Protein AF-A0AAU5MDQ5-F1 (afdb_monomer)

Foldseek 3Di:
DDDDDDPPPPPPPDDDDDDDDDPVVVVVLVVQQVVCCVVQVDNDDSVLSVLVVLLVVLVCCQPVDDPPDPVVSVVSVVVSVVSVVPPPRPPPDD

pLDDT: mean 80.66, std 18.02, range [32.25, 97.69]

Secondary structure (DSSP, 8-state):
-PPP---------PPP------HHHHHHHHHHHHHHHHHHTS---HHHHHHHHHHHHHHHHHHTS--SSHHHHHHHHHHHHHHHHHS---S---

Radius of gyration: 18.25 Å; Cα contacts (8 Å, |Δi|>4): 39; chains: 1; bounding box: 63×41×34 Å

Structure (mmCIF, N/CA/C/O backbone):
data_AF-A0AAU5MDQ5-F1
#
_entry.id   AF-A0AAU5MDQ5-F1
#
loop_
_atom_site.group_PDB
_atom_site.id
_atom_site.type_symbol
_atom_site.label_atom_id
_atom_site.label_alt_id
_atom_site.label_comp_id
_atom_site.label_asym_id
_atom_site.label_entity_id
_atom_site.label_seq_id
_atom_site.pdbx_PDB_ins_code
_atom_site.Cartn_x
_atom_site.Cartn_y
_atom_site.Cartn_z
_atom_site.occupancy
_atom_site.B_iso_or_equiv
_atom_site.auth_seq_id
_atom_site.auth_comp_id
_atom_site.auth_asym_id
_atom_site.auth_atom_id
_atom_site.pdbx_PDB_model_num
ATOM 1 N N . MET A 1 1 ? 45.661 23.827 18.110 1.00 44.97 1 MET A N 1
ATOM 2 C CA . MET A 1 1 ? 44.720 22.942 18.821 1.00 44.97 1 MET A CA 1
ATOM 3 C C . MET A 1 1 ? 43.443 22.939 18.003 1.00 44.97 1 MET A C 1
ATOM 5 O O . MET A 1 1 ? 42.680 23.890 18.075 1.00 44.97 1 MET A O 1
ATOM 9 N N . THR A 1 2 ? 43.325 21.978 17.089 1.00 46.94 2 THR A N 1
ATOM 10 C CA . THR A 1 2 ? 42.213 21.894 16.137 1.00 46.94 2 THR A CA 1
ATOM 11 C C . THR A 1 2 ? 41.024 21.275 16.855 1.00 46.94 2 THR A C 1
ATOM 13 O O . THR A 1 2 ? 41.147 20.190 17.417 1.00 46.94 2 THR A O 1
ATOM 16 N N . VAL A 1 3 ? 39.909 21.999 16.892 1.00 53.88 3 VAL A N 1
ATOM 17 C CA . VAL A 1 3 ? 38.637 21.516 17.437 1.00 53.88 3 VAL A CA 1
ATOM 18 C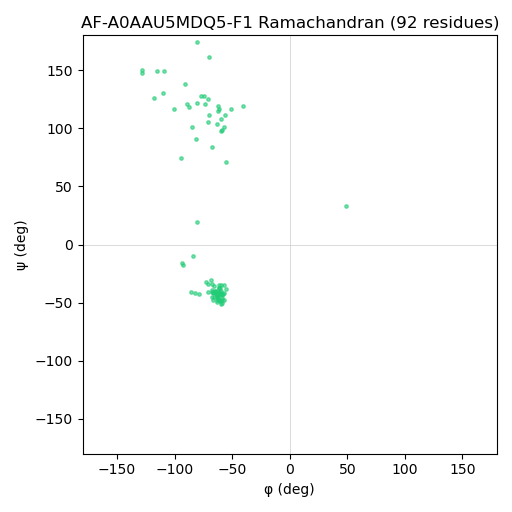 C . VAL A 1 3 ? 38.099 20.461 16.463 1.00 53.88 3 VAL A C 1
ATOM 20 O O . VAL A 1 3 ? 38.012 20.772 15.275 1.00 53.88 3 VAL A O 1
ATOM 23 N N . PRO A 1 4 ? 37.781 19.227 16.888 1.00 48.59 4 PRO A N 1
ATOM 24 C CA . PRO A 1 4 ? 37.123 18.285 15.999 1.00 48.59 4 PRO A CA 1
ATOM 25 C C . PRO A 1 4 ? 35.662 18.713 15.826 1.00 48.59 4 PRO A C 1
ATOM 27 O O . PRO A 1 4 ? 34.918 18.836 16.799 1.00 48.59 4 PRO A O 1
ATOM 30 N N . THR A 1 5 ? 35.270 18.966 14.580 1.00 55.41 5 THR A N 1
ATOM 31 C CA . THR A 1 5 ? 33.869 19.069 14.170 1.00 55.41 5 THR A CA 1
ATOM 32 C C . THR A 1 5 ? 33.215 17.718 14.436 1.00 55.41 5 THR A C 1
ATOM 34 O O . THR A 1 5 ? 33.615 16.718 13.844 1.00 55.41 5 THR A O 1
ATOM 37 N N . ILE A 1 6 ? 32.248 17.671 15.351 1.00 58.69 6 ILE A N 1
ATOM 38 C CA . ILE A 1 6 ? 31.358 16.519 15.470 1.00 58.69 6 ILE A CA 1
ATOM 39 C C . ILE A 1 6 ? 30.459 16.588 14.236 1.00 58.69 6 ILE A C 1
ATOM 41 O O . ILE A 1 6 ? 29.621 17.481 14.139 1.00 58.69 6 ILE A O 1
ATOM 45 N N . GLU A 1 7 ? 30.694 15.711 13.260 1.00 49.75 7 GLU A N 1
ATOM 46 C CA . GLU A 1 7 ? 29.697 15.417 12.235 1.00 49.75 7 GLU A CA 1
ATOM 47 C C . GLU A 1 7 ? 28.435 14.967 12.974 1.00 49.75 7 GLU A C 1
ATOM 49 O O . GLU A 1 7 ? 28.436 13.930 13.641 1.00 49.75 7 GLU A O 1
ATOM 54 N N . GLU A 1 8 ? 27.380 15.784 12.924 1.00 49.12 8 GLU A N 1
ATOM 55 C CA . GLU A 1 8 ? 26.049 15.346 13.320 1.00 49.12 8 GLU A CA 1
ATOM 56 C C . GLU A 1 8 ? 25.675 14.177 12.412 1.00 49.12 8 GLU A C 1
ATOM 58 O O . GLU A 1 8 ? 25.269 14.353 11.263 1.00 49.12 8 GLU A O 1
ATOM 63 N N . ALA A 1 9 ? 25.869 12.964 12.924 1.00 47.25 9 ALA A N 1
ATOM 64 C CA . ALA A 1 9 ? 25.272 11.769 12.371 1.00 47.25 9 ALA A CA 1
ATOM 65 C C . ALA A 1 9 ? 23.758 12.000 12.377 1.00 47.25 9 ALA A C 1
ATOM 67 O O . ALA A 1 9 ? 23.122 11.937 13.430 1.00 47.25 9 ALA A O 1
ATOM 68 N N . GLY A 1 10 ? 23.205 12.351 11.214 1.00 47.16 10 GLY A N 1
ATOM 69 C CA . GLY A 1 10 ? 21.770 12.489 11.024 1.00 47.16 10 GLY A CA 1
ATOM 70 C C . GLY A 1 10 ? 21.098 11.226 11.540 1.00 47.16 10 GLY A C 1
ATOM 71 O O . GLY A 1 10 ? 21.385 10.129 11.064 1.00 47.16 10 GLY A O 1
ATOM 72 N N . VAL A 1 11 ? 20.270 11.375 12.572 1.00 49.41 11 VAL A N 1
ATOM 73 C CA . VAL A 1 11 ? 19.492 10.277 13.140 1.00 49.41 11 VAL A CA 1
ATOM 74 C C . VAL A 1 11 ? 18.604 9.739 12.026 1.00 49.41 11 VAL A C 1
ATOM 76 O O . VAL A 1 11 ? 17.653 10.406 11.614 1.00 49.41 11 VAL A O 1
ATOM 79 N N . ASP A 1 12 ? 18.931 8.549 11.527 1.00 54.16 12 ASP A N 1
ATOM 80 C CA . ASP A 1 12 ? 18.069 7.792 10.628 1.00 54.16 12 ASP A CA 1
ATOM 81 C C . ASP A 1 12 ? 16.755 7.555 11.382 1.00 54.16 12 ASP A C 1
ATOM 83 O O . ASP A 1 12 ? 16.670 6.740 12.298 1.00 54.16 12 ASP A O 1
ATOM 87 N N . SER A 1 13 ? 15.752 8.389 11.099 1.00 67.56 13 SER A N 1
ATOM 88 C CA . SER A 1 13 ? 14.494 8.450 11.854 1.00 67.56 13 SER A CA 1
ATOM 89 C C . SER A 1 13 ? 13.530 7.336 11.435 1.00 67.56 13 SER A C 1
ATOM 91 O O . SER A 1 13 ? 12.320 7.434 11.646 1.00 67.56 13 SER A O 1
ATOM 93 N N . LYS A 1 14 ? 14.050 6.279 10.804 1.00 70.12 14 LYS A N 1
ATOM 94 C CA . LYS A 1 14 ? 13.279 5.112 10.408 1.00 70.12 14 LYS A CA 1
ATOM 95 C C . LYS A 1 14 ? 12.952 4.263 11.630 1.00 70.12 14 LYS A C 1
ATOM 97 O O . LYS A 1 14 ? 13.816 3.868 12.409 1.00 70.12 14 LYS A O 1
ATOM 102 N N . THR A 1 15 ? 11.670 3.953 11.775 1.00 81.56 15 THR A N 1
ATOM 103 C CA . THR A 1 15 ? 11.198 2.961 12.742 1.00 81.56 15 THR A CA 1
ATOM 104 C C . THR A 1 15 ? 11.196 1.590 12.068 1.00 81.56 15 THR A C 1
ATOM 106 O O . THR A 1 15 ? 10.522 1.406 11.058 1.00 81.56 15 THR A O 1
ATOM 109 N N . GLU A 1 16 ? 11.944 0.625 12.610 1.00 84.38 16 GLU A N 1
ATOM 110 C CA . GLU A 1 16 ? 11.958 -0.753 12.100 1.00 84.38 16 GLU A CA 1
ATOM 111 C C . GLU A 1 16 ? 10.698 -1.503 12.559 1.00 84.38 16 GLU A C 1
ATOM 113 O O . GLU A 1 16 ? 10.401 -1.580 13.753 1.00 84.38 16 GLU A O 1
ATOM 118 N N . ILE A 1 17 ? 9.983 -2.115 11.612 1.00 84.25 17 ILE A N 1
ATOM 119 C CA . ILE A 1 17 ? 8.884 -3.046 11.888 1.00 84.25 17 ILE A CA 1
ATOM 120 C C . ILE A 1 17 ? 9.260 -4.414 11.315 1.00 84.25 17 ILE A C 1
ATOM 122 O O . ILE A 1 17 ? 9.556 -4.538 10.130 1.00 84.25 17 ILE A O 1
ATOM 126 N N . ARG A 1 18 ? 9.213 -5.466 12.145 1.00 90.12 18 ARG A N 1
ATOM 127 C CA . ARG A 1 18 ? 9.401 -6.856 11.698 1.00 90.12 18 ARG A CA 1
ATOM 128 C C . ARG A 1 18 ? 8.062 -7.556 11.547 1.00 90.12 18 ARG A C 1
ATOM 130 O O . ARG A 1 18 ? 7.362 -7.789 12.530 1.00 90.12 18 ARG A O 1
ATOM 137 N N . VAL A 1 19 ? 7.754 -7.944 10.320 1.00 88.62 19 VAL A N 1
ATOM 138 C CA . VAL A 1 19 ? 6.557 -8.705 9.951 1.00 88.62 19 VAL A CA 1
ATOM 139 C C . VAL A 1 19 ? 6.932 -10.130 9.554 1.00 88.62 19 VAL A C 1
ATOM 141 O O . VAL A 1 19 ? 8.036 -10.390 9.079 1.00 88.62 19 VAL A O 1
ATOM 144 N N . ARG A 1 20 ? 6.021 -11.076 9.794 1.00 94.06 20 ARG A N 1
ATOM 145 C CA . ARG A 1 20 ? 6.152 -12.465 9.342 1.00 94.06 20 ARG A CA 1
ATOM 146 C C . ARG A 1 20 ? 5.133 -12.709 8.246 1.00 94.06 20 ARG A C 1
ATOM 148 O O . ARG A 1 20 ? 3.957 -12.433 8.456 1.00 94.06 20 ARG A O 1
ATOM 155 N N . PHE A 1 21 ? 5.600 -13.268 7.142 1.00 91.69 21 PHE A N 1
ATOM 156 C CA . PHE A 1 21 ? 4.772 -13.674 6.018 1.00 91.69 21 PHE A CA 1
ATOM 157 C C . PHE A 1 21 ? 4.828 -15.188 5.854 1.00 91.69 21 PHE A C 1
ATOM 159 O O . PHE A 1 21 ? 5.837 -15.828 6.159 1.00 91.69 21 PHE A O 1
ATOM 166 N N . THR A 1 22 ? 3.737 -15.753 5.361 1.00 97.69 22 THR A N 1
ATOM 167 C CA . THR A 1 22 ? 3.740 -17.059 4.705 1.00 97.69 22 THR A CA 1
ATOM 168 C C . THR A 1 22 ? 4.451 -16.965 3.352 1.00 97.69 22 THR A C 1
ATOM 170 O O . THR A 1 22 ? 4.561 -15.884 2.767 1.00 97.69 22 THR A O 1
ATOM 173 N N . ASP A 1 23 ? 4.878 -18.105 2.806 1.00 97.44 23 ASP A N 1
ATOM 174 C CA . ASP A 1 23 ? 5.522 -18.152 1.484 1.00 97.44 23 ASP A CA 1
ATOM 175 C C . ASP A 1 23 ? 4.626 -17.561 0.380 1.00 97.44 23 ASP A C 1
ATOM 177 O O . ASP A 1 23 ? 5.107 -16.912 -0.549 1.00 97.44 23 ASP A O 1
ATOM 181 N N . GLN A 1 24 ? 3.306 -17.748 0.495 1.00 97.31 24 GLN A N 1
ATOM 182 C CA . GLN A 1 24 ? 2.340 -17.233 -0.472 1.00 97.31 24 GLN A CA 1
ATOM 183 C C . GLN A 1 24 ? 2.192 -15.707 -0.393 1.00 97.31 24 GLN A C 1
ATOM 185 O O . GLN A 1 24 ? 2.113 -15.047 -1.429 1.00 97.31 24 GLN A O 1
ATOM 190 N N . GLU A 1 25 ? 2.176 -15.136 0.812 1.00 94.88 25 GLU A N 1
ATOM 191 C CA . GLU A 1 25 ? 2.120 -13.680 0.998 1.00 94.88 25 GLU A CA 1
ATOM 192 C C . GLU A 1 25 ? 3.411 -13.010 0.515 1.00 94.88 25 GLU A C 1
ATOM 194 O O . GLU A 1 25 ? 3.352 -11.979 -0.156 1.00 94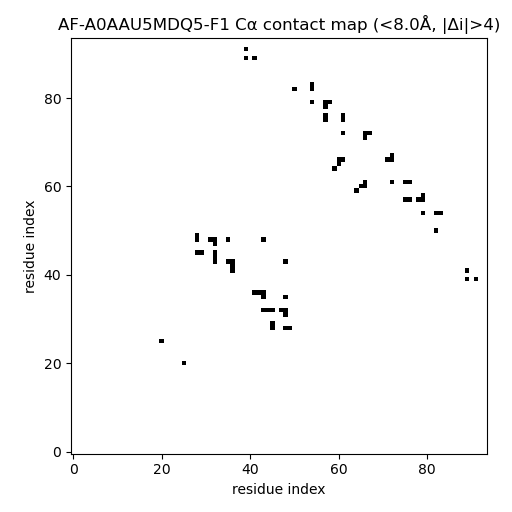.88 25 GLU A O 1
ATOM 199 N N . LEU A 1 26 ? 4.568 -13.633 0.771 1.00 94.19 26 LEU A N 1
ATOM 200 C CA . LEU A 1 26 ? 5.854 -13.147 0.272 1.00 94.19 26 LEU A CA 1
ATOM 201 C C . LEU A 1 26 ? 5.903 -13.154 -1.263 1.00 94.19 26 LEU A C 1
ATOM 203 O O . LEU A 1 26 ? 6.325 -12.173 -1.872 1.00 94.19 26 LEU A O 1
ATOM 207 N N . ALA A 1 27 ? 5.413 -14.221 -1.903 1.00 94.69 27 ALA A N 1
ATOM 208 C CA . ALA A 1 27 ? 5.306 -14.277 -3.360 1.00 94.69 27 ALA A CA 1
ATOM 209 C C . ALA A 1 27 ? 4.389 -13.172 -3.919 1.00 94.69 27 ALA A C 1
ATOM 211 O O . ALA A 1 27 ? 4.684 -12.593 -4.966 1.00 94.69 27 ALA A O 1
ATOM 212 N N . GLY A 1 28 ? 3.303 -12.847 -3.209 1.00 93.50 28 GLY A N 1
ATOM 213 C CA . GLY A 1 28 ? 2.423 -11.727 -3.545 1.00 93.50 28 GLY A CA 1
ATOM 214 C C . GLY A 1 28 ? 3.133 -10.372 -3.484 1.00 93.50 28 GLY A C 1
ATOM 215 O O . GLY A 1 28 ? 3.030 -9.588 -4.429 1.00 93.50 28 GLY A O 1
ATOM 216 N N . LEU A 1 29 ? 3.901 -10.113 -2.419 1.00 92.25 29 LEU A N 1
ATOM 217 C CA . LEU A 1 29 ? 4.685 -8.881 -2.272 1.00 92.25 29 LEU A CA 1
ATOM 218 C C . LEU A 1 29 ? 5.756 -8.754 -3.367 1.00 92.25 29 LEU A C 1
ATOM 220 O O . LEU A 1 29 ? 5.892 -7.692 -3.975 1.00 92.25 29 LEU A O 1
ATOM 224 N N . ALA A 1 30 ? 6.459 -9.845 -3.680 1.00 91.69 30 ALA A N 1
ATOM 225 C CA . ALA A 1 30 ? 7.451 -9.869 -4.754 1.00 91.69 30 ALA A CA 1
ATOM 226 C C . ALA A 1 30 ? 6.823 -9.579 -6.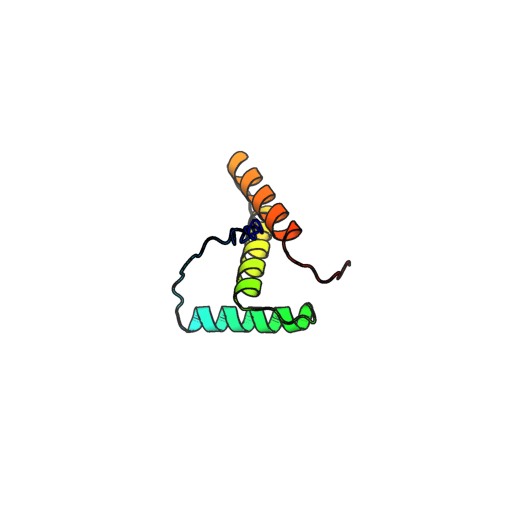132 1.00 91.69 30 ALA A C 1
ATOM 228 O O . ALA A 1 30 ? 7.386 -8.823 -6.929 1.00 91.69 30 ALA A O 1
ATOM 229 N N . ALA A 1 31 ? 5.638 -10.135 -6.408 1.00 93.25 31 ALA A N 1
ATOM 230 C CA . ALA A 1 31 ? 4.895 -9.863 -7.637 1.00 93.25 31 ALA A CA 1
ATOM 231 C C . ALA A 1 31 ? 4.432 -8.400 -7.724 1.00 93.25 31 ALA A C 1
ATOM 233 O O . ALA A 1 31 ? 4.543 -7.787 -8.788 1.00 93.25 31 ALA A O 1
ATOM 234 N N . LEU A 1 32 ? 3.968 -7.819 -6.610 1.00 91.19 32 LEU A N 1
ATOM 235 C CA . LEU A 1 32 ? 3.616 -6.400 -6.537 1.00 91.19 32 LEU A CA 1
ATOM 236 C C . LEU A 1 32 ? 4.831 -5.515 -6.831 1.00 91.19 32 LEU A C 1
ATOM 238 O O . LEU A 1 32 ? 4.741 -4.629 -7.678 1.00 91.19 32 LEU A O 1
ATOM 242 N N . ALA A 1 33 ? 5.971 -5.786 -6.190 1.00 90.00 33 ALA A N 1
ATOM 243 C CA . ALA A 1 33 ? 7.210 -5.053 -6.433 1.00 90.00 33 ALA A CA 1
ATOM 244 C C . ALA A 1 33 ? 7.609 -5.114 -7.915 1.00 90.00 33 ALA A C 1
ATOM 246 O O . ALA A 1 33 ? 7.874 -4.082 -8.528 1.00 90.00 33 ALA A O 1
ATOM 247 N N . ALA A 1 34 ? 7.583 -6.303 -8.526 1.00 89.88 34 ALA A N 1
ATOM 248 C CA . ALA A 1 34 ? 7.881 -6.469 -9.948 1.00 89.88 34 ALA A CA 1
ATOM 249 C C . ALA A 1 34 ? 6.921 -5.678 -10.856 1.00 89.88 34 ALA A C 1
ATOM 251 O O . ALA A 1 34 ? 7.371 -5.030 -11.802 1.00 89.88 34 ALA A O 1
ATOM 252 N N . GLY A 1 35 ? 5.618 -5.687 -10.558 1.00 89.38 35 GLY A N 1
ATOM 253 C CA . GLY A 1 35 ? 4.624 -4.904 -11.294 1.00 89.38 35 GLY A CA 1
ATOM 254 C C . GLY A 1 35 ? 4.861 -3.398 -11.183 1.00 89.38 35 GLY A C 1
ATOM 255 O O . GLY A 1 35 ? 4.857 -2.697 -12.194 1.00 89.38 35 GLY A O 1
ATOM 256 N N . LEU A 1 36 ? 5.134 -2.904 -9.972 1.00 86.69 36 LEU A N 1
ATOM 257 C CA . LEU A 1 36 ? 5.414 -1.488 -9.734 1.00 86.69 36 LEU A CA 1
ATOM 258 C C . LEU A 1 36 ? 6.697 -1.030 -10.432 1.00 86.69 36 LEU A C 1
ATOM 260 O O . LEU A 1 36 ? 6.688 0.047 -11.019 1.00 86.69 36 LEU A O 1
ATOM 264 N N . ARG A 1 37 ? 7.762 -1.847 -10.449 1.00 86.69 37 ARG A N 1
ATOM 265 C CA . ARG A 1 37 ? 8.980 -1.544 -11.227 1.00 86.69 37 ARG A CA 1
ATOM 266 C C . ARG A 1 37 ? 8.668 -1.343 -12.710 1.00 86.69 37 ARG A C 1
ATOM 268 O O . ARG A 1 37 ? 9.188 -0.419 -13.326 1.00 86.69 37 ARG A O 1
ATOM 275 N N . GLY A 1 38 ? 7.798 -2.186 -13.270 1.00 84.81 38 GLY A N 1
ATOM 276 C CA . GLY A 1 38 ? 7.369 -2.079 -14.665 1.00 84.81 38 GLY A CA 1
ATOM 277 C C . GLY A 1 38 ? 6.554 -0.818 -14.965 1.00 84.81 38 GLY A C 1
ATOM 278 O O . GLY A 1 38 ? 6.695 -0.257 -16.044 1.00 84.81 38 GLY A O 1
ATOM 279 N N . VAL A 1 39 ? 5.721 -0.361 -14.024 1.00 83.81 39 VAL A N 1
ATOM 280 C CA . VAL A 1 39 ? 4.874 0.837 -14.195 1.00 83.81 39 VAL A CA 1
ATOM 281 C C . VAL A 1 39 ? 5.639 2.131 -13.926 1.00 83.81 39 VAL A C 1
ATOM 283 O O . VAL A 1 39 ? 5.451 3.115 -14.634 1.00 83.81 39 VAL A O 1
ATOM 286 N N . ALA A 1 40 ? 6.469 2.148 -12.886 1.00 79.81 40 ALA A N 1
ATOM 287 C CA . ALA A 1 40 ? 7.211 3.331 -12.465 1.00 79.81 40 ALA A CA 1
ATOM 288 C C . ALA A 1 40 ? 8.515 3.535 -13.250 1.00 79.81 40 ALA A C 1
ATOM 290 O O . ALA A 1 40 ? 9.158 4.566 -13.069 1.00 79.81 40 ALA A O 1
ATOM 291 N N . GLU A 1 41 ? 8.924 2.548 -14.059 1.00 80.00 41 GLU A N 1
ATOM 292 C CA . GLU A 1 41 ? 10.235 2.497 -14.726 1.00 80.00 41 GLU A CA 1
ATOM 293 C C . GLU A 1 41 ? 11.399 2.770 -13.750 1.00 80.00 41 GLU A C 1
ATOM 295 O O . GLU A 1 41 ? 12.422 3.356 -14.100 1.00 80.00 41 GLU A O 1
ATOM 300 N N . ALA A 1 42 ? 11.229 2.348 -12.495 1.00 74.75 42 ALA A N 1
ATOM 301 C CA . ALA A 1 42 ? 12.129 2.628 -11.385 1.00 74.75 42 ALA A CA 1
ATOM 302 C C . ALA A 1 42 ? 12.518 1.333 -10.667 1.00 74.75 42 ALA A C 1
ATOM 304 O O . AL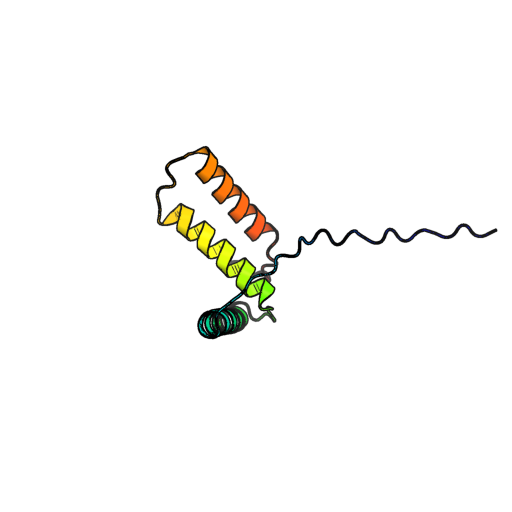A A 1 42 ? 11.738 0.379 -10.611 1.00 74.75 42 ALA A O 1
ATOM 305 N N . ASP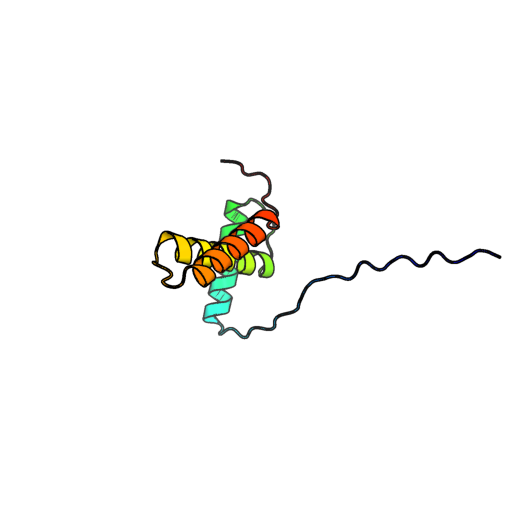 A 1 43 ? 13.719 1.309 -10.089 1.00 79.19 43 ASP A N 1
ATOM 306 C CA . ASP A 1 43 ? 14.167 0.192 -9.262 1.00 79.19 43 ASP A CA 1
ATOM 307 C C . ASP A 1 43 ? 13.593 0.327 -7.848 1.00 79.19 43 ASP A C 1
ATOM 309 O O . ASP A 1 43 ? 14.137 1.018 -6.992 1.00 79.19 43 ASP A O 1
ATOM 313 N N . LEU A 1 44 ? 12.423 -0.274 -7.644 1.00 78.94 44 LEU A N 1
ATOM 314 C CA . LEU A 1 44 ? 11.713 -0.278 -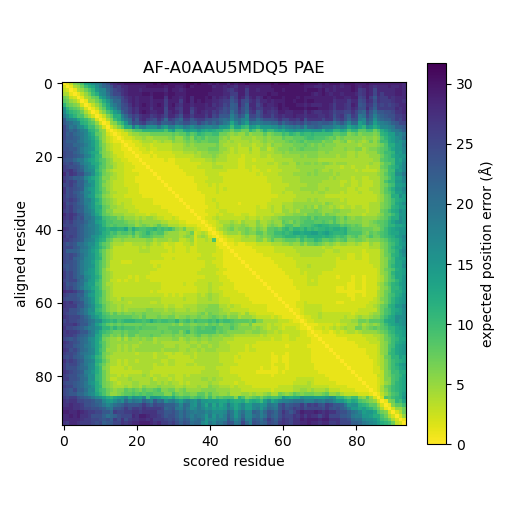6.368 1.00 78.94 44 LEU A CA 1
ATOM 315 C C . LEU A 1 44 ? 12.115 -1.494 -5.538 1.00 78.94 44 LEU A C 1
ATOM 317 O O . LEU A 1 44 ? 12.201 -2.609 -6.050 1.00 78.94 44 LEU A O 1
ATOM 321 N N . SER A 1 45 ? 12.319 -1.311 -4.243 1.00 84.62 45 SER A N 1
ATOM 322 C CA . SER A 1 45 ? 12.521 -2.403 -3.292 1.00 84.62 45 SER A CA 1
ATOM 323 C C . SER A 1 45 ? 11.191 -3.048 -2.867 1.00 84.62 45 SER A C 1
ATOM 325 O O . SER A 1 45 ? 10.101 -2.600 -3.227 1.00 84.62 45 SER A O 1
ATOM 327 N N . GLU A 1 46 ? 11.265 -4.130 -2.089 1.00 83.44 46 GLU A N 1
ATOM 328 C CA . GLU A 1 46 ? 10.085 -4.706 -1.426 1.00 83.44 46 GLU A CA 1
ATOM 329 C C . GLU A 1 46 ? 9.537 -3.784 -0.322 1.00 83.44 46 GLU A C 1
ATOM 331 O O . GLU A 1 46 ? 8.328 -3.763 -0.102 1.00 83.44 46 GLU A O 1
ATOM 336 N N . GLU A 1 47 ? 10.401 -2.992 0.332 1.00 84.44 47 GLU A N 1
ATOM 337 C CA . GLU A 1 47 ? 10.002 -1.949 1.294 1.00 84.44 47 GLU A CA 1
ATOM 338 C C . GLU A 1 47 ? 9.160 -0.886 0.588 1.00 84.44 47 GLU A C 1
ATOM 340 O O . GLU A 1 47 ? 8.063 -0.569 1.048 1.00 84.44 47 GLU A O 1
ATOM 345 N N . ASP A 1 48 ? 9.605 -0.424 -0.584 1.00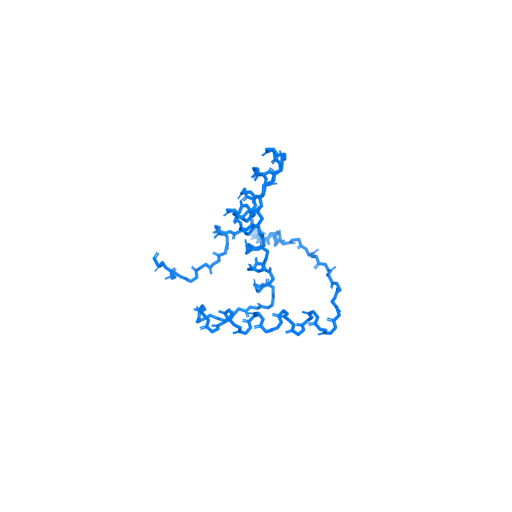 85.44 48 ASP A N 1
ATOM 346 C CA . ASP A 1 48 ? 8.827 0.503 -1.404 1.00 85.44 48 ASP A CA 1
ATOM 347 C C . ASP A 1 48 ? 7.487 -0.136 -1.780 1.00 85.44 48 ASP A C 1
ATOM 349 O O . ASP A 1 48 ? 6.428 0.426 -1.515 1.00 85.44 48 ASP A O 1
ATOM 353 N N . ALA A 1 49 ? 7.495 -1.361 -2.313 1.00 87.81 49 ALA A N 1
ATOM 354 C CA . ALA A 1 49 ? 6.262 -2.053 -2.684 1.00 87.81 49 ALA A CA 1
ATOM 355 C C . ALA A 1 49 ? 5.263 -2.179 -1.519 1.00 87.81 49 ALA A C 1
ATOM 357 O O . ALA A 1 49 ? 4.058 -2.014 -1.725 1.00 87.81 49 ALA A O 1
ATOM 358 N N . LEU A 1 50 ? 5.750 -2.417 -0.298 1.00 89.62 50 LEU A N 1
ATOM 359 C CA . LEU A 1 50 ? 4.920 -2.445 0.903 1.00 89.62 50 LEU A CA 1
ATOM 360 C C . LEU A 1 50 ? 4.330 -1.066 1.214 1.00 89.62 50 LEU A C 1
ATOM 362 O O . LEU A 1 50 ? 3.134 -0.961 1.480 1.00 89.62 50 LEU A O 1
ATOM 366 N N . VAL A 1 51 ? 5.131 -0.004 1.142 1.00 88.19 51 VAL A N 1
ATOM 367 C CA . VAL A 1 51 ? 4.652 1.367 1.355 1.00 88.19 51 VAL A CA 1
ATOM 368 C C . VAL A 1 51 ? 3.585 1.739 0.302 1.00 88.19 51 VAL A C 1
ATOM 370 O O . VAL A 1 51 ? 2.571 2.346 0.651 1.00 88.19 51 VAL A O 1
ATOM 373 N N . ALA A 1 52 ? 3.725 1.290 -0.954 1.00 87.62 52 ALA A N 1
ATOM 374 C CA . ALA A 1 52 ? 2.729 1.510 -2.009 1.00 87.62 52 ALA A CA 1
ATOM 375 C C . ALA A 1 52 ? 1.442 0.737 -1.724 1.00 87.62 52 ALA A C 1
ATOM 377 O O . ALA A 1 52 ? 0.344 1.257 -1.923 1.00 87.62 52 ALA A O 1
ATOM 378 N N . ALA A 1 53 ? 1.566 -0.502 -1.242 1.00 90.31 53 ALA A N 1
ATOM 379 C CA . ALA A 1 53 ? 0.417 -1.297 -0.833 1.00 90.31 53 ALA A CA 1
ATOM 380 C C . ALA A 1 53 ? -0.369 -0.602 0.289 1.00 90.31 53 ALA A C 1
ATOM 382 O O . ALA A 1 53 ? -1.599 -0.592 0.254 1.00 90.31 53 ALA A O 1
ATOM 383 N N . VAL A 1 54 ? 0.327 0.013 1.252 1.00 92.31 54 VAL A N 1
ATOM 384 C CA . VAL A 1 54 ? -0.303 0.769 2.343 1.00 92.31 54 VAL A CA 1
ATOM 385 C C . VAL A 1 54 ? -1.009 2.021 1.817 1.00 92.31 54 VAL A C 1
ATOM 387 O O . VAL A 1 54 ? -2.176 2.218 2.147 1.00 92.31 54 VAL A O 1
ATOM 390 N N . GLU A 1 55 ? -0.374 2.833 0.964 1.00 91.75 55 GLU A N 1
ATOM 391 C CA . GLU A 1 55 ? -1.025 4.017 0.366 1.00 91.75 55 GLU A CA 1
ATOM 392 C C . GLU A 1 55 ? -2.289 3.636 -0.415 1.00 91.75 55 GLU A C 1
ATOM 394 O O . GLU A 1 55 ? -3.343 4.265 -0.258 1.00 91.75 55 GLU A O 1
ATOM 399 N N . MET A 1 56 ? -2.219 2.545 -1.180 1.00 90.94 56 MET A N 1
ATOM 400 C CA . MET A 1 56 ? -3.360 2.040 -1.931 1.00 90.94 56 MET A CA 1
ATOM 401 C C . MET A 1 56 ? -4.469 1.537 -1.002 1.00 90.94 56 MET A C 1
ATOM 403 O O . MET A 1 56 ? -5.642 1.818 -1.246 1.00 90.94 56 MET A O 1
ATOM 407 N N . ALA A 1 57 ? -4.126 0.830 0.077 1.00 93.62 57 ALA A N 1
ATOM 408 C CA . ALA A 1 57 ? -5.098 0.363 1.062 1.00 93.62 57 ALA A CA 1
ATOM 409 C C . ALA A 1 57 ? -5.810 1.532 1.763 1.00 93.62 57 ALA A C 1
ATOM 411 O O . ALA A 1 57 ? -7.032 1.498 1.905 1.00 93.62 57 ALA A O 1
ATOM 412 N N . LEU A 1 58 ? -5.076 2.584 2.144 1.00 94.56 58 LEU A N 1
ATOM 413 C CA . LEU A 1 58 ? -5.649 3.791 2.749 1.00 94.56 58 LEU A CA 1
ATOM 414 C C . LEU A 1 58 ? -6.567 4.531 1.770 1.00 94.56 58 LEU A C 1
ATOM 416 O O . LEU A 1 58 ? -7.657 4.953 2.151 1.00 94.56 58 LEU A O 1
ATOM 420 N N . THR A 1 59 ? -6.164 4.640 0.501 1.00 92.38 59 THR A N 1
ATOM 421 C CA . THR A 1 59 ? -6.995 5.233 -0.558 1.00 92.38 59 THR A CA 1
ATOM 422 C C . THR A 1 59 ? -8.309 4.475 -0.712 1.00 92.38 59 THR A C 1
ATOM 424 O O . THR A 1 59 ? -9.376 5.077 -0.619 1.00 92.38 59 THR A O 1
ATOM 427 N N . ARG A 1 60 ? -8.255 3.142 -0.841 1.00 93.69 60 ARG A N 1
ATOM 428 C CA . ARG A 1 60 ? -9.470 2.319 -0.926 1.00 93.69 60 ARG A CA 1
ATOM 429 C C . ARG A 1 60 ? -10.333 2.425 0.321 1.00 93.69 60 ARG A C 1
ATOM 431 O O . ARG A 1 60 ? -11.549 2.461 0.202 1.00 93.69 60 ARG A O 1
ATOM 438 N N . LEU A 1 61 ? -9.733 2.504 1.507 1.00 94.56 61 LEU A N 1
ATOM 439 C CA . LEU A 1 61 ? -10.486 2.672 2.748 1.00 94.56 61 LEU A CA 1
ATOM 440 C C . LEU A 1 61 ? -11.296 3.981 2.767 1.00 94.56 61 LEU A C 1
ATOM 442 O O . LEU A 1 61 ? -12.392 4.001 3.318 1.00 94.56 61 LEU A O 1
ATOM 446 N N . ILE A 1 62 ? -10.780 5.057 2.167 1.00 91.88 62 ILE A N 1
ATOM 447 C CA . ILE A 1 62 ? -11.474 6.352 2.076 1.00 91.88 62 ILE A CA 1
ATOM 448 C C . ILE A 1 62 ? -12.536 6.352 0.971 1.00 91.88 62 ILE A C 1
ATOM 450 O O . ILE A 1 62 ? -13.621 6.901 1.180 1.00 91.88 62 ILE A O 1
ATOM 454 N N . ASP A 1 63 ? -12.203 5.778 -0.186 1.00 93.12 63 ASP A N 1
ATOM 455 C CA . ASP A 1 63 ? -13.001 5.890 -1.409 1.00 93.12 63 ASP A CA 1
ATOM 456 C C . ASP A 1 63 ? -14.115 4.835 -1.480 1.00 93.12 63 ASP A C 1
ATOM 458 O O . ASP A 1 63 ? -15.242 5.149 -1.865 1.00 93.12 63 ASP A O 1
ATOM 462 N N . ASP A 1 64 ? -13.815 3.594 -1.084 1.00 95.00 64 ASP A N 1
ATOM 463 C CA . ASP A 1 64 ? -14.724 2.452 -1.227 1.00 95.00 64 ASP A CA 1
ATOM 464 C C . ASP A 1 64 ? -15.584 2.226 0.035 1.00 95.00 64 ASP A C 1
ATOM 466 O O . ASP A 1 64 ? -16.608 1.540 -0.031 1.00 95.00 64 ASP A O 1
ATOM 470 N N . PHE A 1 65 ? -15.195 2.784 1.190 1.00 90.69 65 PHE A N 1
ATOM 471 C CA . PHE A 1 65 ? -15.848 2.514 2.475 1.00 90.69 65 PHE A CA 1
ATOM 472 C C . PHE A 1 65 ? -16.255 3.778 3.238 1.00 90.69 65 PHE A C 1
ATOM 474 O O . PHE A 1 65 ? -15.593 4.818 3.239 1.00 90.69 65 PHE A O 1
ATOM 481 N N . GLU A 1 66 ? -17.355 3.665 3.983 1.00 89.44 66 GLU A N 1
ATOM 482 C CA . GLU A 1 66 ? -17.736 4.675 4.960 1.00 89.44 66 GLU A CA 1
ATOM 483 C C . GLU A 1 66 ? -17.014 4.414 6.286 1.00 89.44 66 GLU A C 1
ATOM 485 O O . GLU A 1 66 ? -17.416 3.553 7.065 1.00 89.44 66 GLU A O 1
ATOM 490 N N . VAL A 1 67 ? -15.939 5.163 6.553 1.00 90.19 67 VAL A N 1
ATOM 491 C CA . VAL A 1 67 ? -15.316 5.202 7.886 1.00 90.19 67 VAL A CA 1
ATOM 492 C C . VAL A 1 67 ? -16.268 5.945 8.841 1.00 90.19 67 VAL A C 1
ATOM 494 O O . VAL A 1 67 ? -16.452 7.151 8.639 1.00 90.19 67 VAL A O 1
ATOM 497 N N . PRO A 1 68 ? -16.889 5.272 9.838 1.00 88.69 68 PRO A N 1
ATOM 498 C CA . PRO A 1 68 ? -18.007 5.846 10.598 1.00 88.69 68 PRO A CA 1
ATOM 499 C C . PRO A 1 68 ? -17.589 6.943 11.575 1.00 88.69 68 PRO A C 1
ATOM 501 O O . PRO A 1 68 ? -18.359 7.859 11.847 1.00 88.69 68 PRO A O 1
ATOM 504 N N . ASP A 1 69 ? -16.381 6.834 12.130 1.00 94.94 69 ASP A N 1
ATOM 505 C CA . ASP A 1 69 ? -15.835 7.825 13.049 1.00 94.94 69 ASP A CA 1
ATOM 506 C C . ASP A 1 69 ? -15.110 8.934 12.263 1.00 94.94 69 ASP A C 1
ATOM 508 O O . ASP A 1 69 ? -14.118 8.644 11.582 1.00 94.94 69 ASP A O 1
ATOM 512 N N . PRO A 1 70 ? -15.558 10.201 12.354 1.00 92.44 70 PRO A N 1
ATOM 513 C CA . PRO A 1 70 ? -14.948 11.306 11.618 1.00 92.44 70 PRO A CA 1
ATOM 514 C C . PRO A 1 70 ? -13.470 11.518 11.957 1.00 92.44 70 PRO A C 1
ATOM 516 O O . PRO A 1 70 ? -12.687 11.841 11.069 1.00 92.44 70 PRO A O 1
ATOM 519 N N . THR A 1 71 ? -13.079 11.285 13.214 1.00 95.88 71 THR A N 1
ATOM 520 C CA . THR A 1 71 ? -11.687 11.454 13.662 1.00 95.88 71 THR A CA 1
ATOM 521 C C . THR A 1 71 ? -10.779 10.410 13.014 1.00 95.88 71 THR A C 1
ATOM 523 O O . THR A 1 71 ? -9.723 10.735 12.480 1.00 95.88 71 THR A O 1
ATOM 526 N N . THR A 1 72 ? -11.211 9.149 12.995 1.00 94.56 72 THR A N 1
ATOM 527 C CA . THR A 1 72 ? -10.507 8.050 12.326 1.00 94.56 72 THR A CA 1
ATOM 528 C C . THR A 1 72 ? -10.424 8.299 10.822 1.00 94.56 72 THR A C 1
ATOM 530 O O . THR A 1 72 ? -9.374 8.089 10.220 1.00 94.56 72 THR A O 1
ATOM 533 N N . ARG A 1 73 ? -11.503 8.794 10.199 1.00 93.31 73 ARG A N 1
ATOM 534 C CA . ARG A 1 73 ? -11.502 9.164 8.776 1.00 93.31 73 ARG A CA 1
ATOM 535 C C . ARG A 1 73 ? -10.445 10.229 8.478 1.00 93.31 73 ARG A C 1
ATOM 537 O O . ARG A 1 73 ? -9.708 10.082 7.507 1.00 93.31 73 ARG A O 1
ATOM 544 N N . GLU A 1 74 ? -10.365 11.269 9.301 1.00 95.62 74 GLU A N 1
ATOM 545 C CA . GLU A 1 74 ? -9.360 12.327 9.165 1.00 95.62 74 GLU A CA 1
ATOM 546 C C . GLU A 1 74 ? -7.937 11.777 9.344 1.00 95.62 74 GLU A C 1
ATOM 548 O O . GLU A 1 74 ? -7.067 12.052 8.524 1.00 95.62 74 GLU A O 1
ATOM 553 N N . GLN A 1 75 ? -7.707 10.912 10.335 1.00 95.38 75 GLN A N 1
ATOM 554 C CA . GLN A 1 75 ? -6.406 10.260 10.538 1.00 95.38 75 GLN A CA 1
ATOM 555 C C . GLN A 1 75 ? -5.971 9.415 9.334 1.00 95.38 75 GLN A C 1
ATOM 557 O O . GLN A 1 75 ? -4.810 9.470 8.932 1.00 95.38 75 GLN A O 1
ATOM 562 N N . VAL A 1 76 ? -6.891 8.653 8.732 1.00 94.19 76 VAL A N 1
ATOM 563 C CA . VAL A 1 76 ? -6.616 7.857 7.523 1.00 94.19 76 VAL A CA 1
ATOM 564 C C . VAL A 1 76 ? -6.281 8.767 6.336 1.00 94.19 76 VAL A C 1
ATOM 566 O O . VAL A 1 76 ? -5.364 8.456 5.576 1.00 94.19 76 VAL A O 1
ATOM 569 N N . GLN A 1 77 ? -6.979 9.899 6.187 1.00 94.19 77 GLN A N 1
ATOM 570 C CA . GLN A 1 77 ? -6.695 10.891 5.143 1.00 94.19 77 GLN A CA 1
ATOM 571 C C . GLN A 1 77 ? -5.310 11.512 5.310 1.00 94.19 77 GLN A C 1
ATOM 573 O O . GLN A 1 77 ? -4.530 11.491 4.361 1.00 94.19 77 GLN A O 1
ATOM 578 N N . VAL A 1 78 ? -4.979 11.980 6.516 1.00 95.25 78 VAL A N 1
ATOM 579 C CA . VAL A 1 78 ? -3.659 12.547 6.823 1.00 95.25 78 VAL A CA 1
ATOM 580 C C . VAL A 1 78 ? -2.560 11.520 6.561 1.00 95.25 78 VAL A C 1
ATOM 582 O O . VAL A 1 78 ? -1.612 11.819 5.845 1.00 95.25 78 VAL A O 1
ATOM 585 N N . ALA A 1 79 ? -2.716 10.281 7.038 1.00 93.38 79 ALA A N 1
ATOM 586 C CA . ALA A 1 79 ? -1.725 9.230 6.816 1.00 93.38 79 ALA A CA 1
ATOM 587 C C . ALA A 1 79 ? -1.510 8.918 5.323 1.00 93.38 79 ALA A C 1
ATOM 589 O O . ALA A 1 79 ? -0.373 8.726 4.891 1.00 93.38 79 ALA A O 1
ATOM 590 N N . ARG A 1 80 ? -2.586 8.881 4.522 1.00 93.12 80 ARG A N 1
ATOM 591 C CA . ARG A 1 80 ? -2.491 8.704 3.064 1.00 93.12 80 ARG A CA 1
ATOM 592 C C . ARG A 1 80 ? -1.739 9.868 2.422 1.00 93.12 80 ARG A C 1
ATOM 594 O O . ARG A 1 80 ? -0.857 9.640 1.596 1.00 93.12 80 ARG A O 1
ATOM 601 N N . ASP A 1 81 ? -2.104 11.096 2.774 1.00 92.12 81 ASP A N 1
ATOM 602 C CA . ASP A 1 81 ? -1.537 12.304 2.175 1.00 92.12 81 ASP A CA 1
ATOM 603 C C . ASP A 1 81 ? -0.055 12.459 2.536 1.00 92.12 81 ASP A C 1
ATOM 605 O O . ASP A 1 81 ? 0.763 12.731 1.655 1.00 92.12 81 ASP A O 1
ATOM 609 N N . ASP A 1 82 ? 0.310 12.169 3.785 1.00 90.69 82 ASP A N 1
ATOM 610 C CA . ASP A 1 82 ? 1.696 12.140 4.248 1.00 90.69 82 ASP A CA 1
ATOM 611 C C . ASP A 1 82 ? 2.510 11.077 3.502 1.00 90.69 82 ASP A C 1
ATOM 613 O O . ASP A 1 82 ? 3.587 11.380 2.984 1.00 90.69 82 ASP A O 1
ATOM 617 N N . LEU A 1 83 ? 1.998 9.846 3.378 1.00 88.44 83 LEU A N 1
ATOM 618 C CA . LEU A 1 83 ? 2.671 8.788 2.616 1.00 88.44 83 LEU A CA 1
ATOM 619 C C . LEU A 1 83 ? 2.89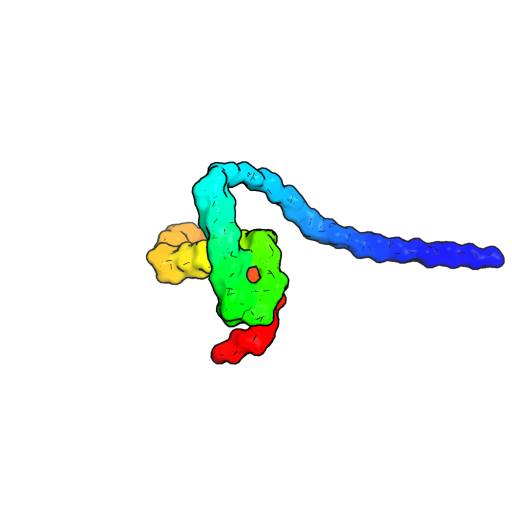3 9.196 1.161 1.00 88.44 83 LEU A C 1
ATOM 621 O O . LEU A 1 83 ? 3.982 9.010 0.622 1.00 88.44 83 LEU A O 1
ATOM 625 N N . ARG A 1 84 ? 1.887 9.804 0.533 1.00 84.62 84 ARG A N 1
ATOM 626 C CA . ARG A 1 84 ? 1.963 10.258 -0.857 1.00 84.62 84 ARG A CA 1
ATOM 627 C C . ARG A 1 84 ? 2.942 11.416 -1.051 1.00 84.62 84 ARG A C 1
ATOM 629 O O . ARG A 1 84 ? 3.566 11.492 -2.106 1.00 84.62 84 ARG A O 1
ATOM 636 N N . ALA A 1 85 ? 3.073 12.305 -0.069 1.00 84.44 85 ALA A N 1
ATOM 637 C CA . ALA A 1 85 ? 4.007 13.428 -0.114 1.00 84.44 85 ALA A CA 1
ATOM 638 C C . ALA A 1 85 ? 5.473 12.984 0.014 1.00 84.44 85 ALA A C 1
ATOM 640 O O . ALA A 1 85 ? 6.353 13.591 -0.596 1.00 84.44 85 ALA A O 1
ATOM 641 N N . HIS A 1 86 ? 5.730 11.927 0.790 1.00 77.88 86 HIS A N 1
ATOM 642 C CA . HIS A 1 86 ? 7.077 11.398 1.029 1.00 77.88 86 HIS A CA 1
ATOM 643 C C . HIS A 1 86 ? 7.466 10.273 0.070 1.00 77.88 86 HIS A C 1
ATOM 645 O O . HIS A 1 86 ? 8.648 9.956 -0.067 1.00 77.88 86 HIS A O 1
ATOM 651 N N . TRP A 1 87 ? 6.491 9.684 -0.622 1.00 72.06 87 TRP A N 1
ATOM 652 C CA . TRP A 1 87 ? 6.760 8.789 -1.729 1.00 72.06 87 TRP A CA 1
ATOM 653 C C . TRP A 1 87 ? 7.485 9.563 -2.830 1.00 72.06 87 TRP A C 1
ATOM 655 O O . TRP A 1 87 ? 6.938 10.511 -3.401 1.00 72.06 87 TRP A O 1
ATOM 665 N N . ILE A 1 88 ? 8.706 9.138 -3.173 1.00 59.09 88 ILE A N 1
ATOM 666 C CA . ILE A 1 88 ? 9.416 9.635 -4.352 1.00 59.09 88 ILE A CA 1
ATOM 667 C C . ILE A 1 88 ? 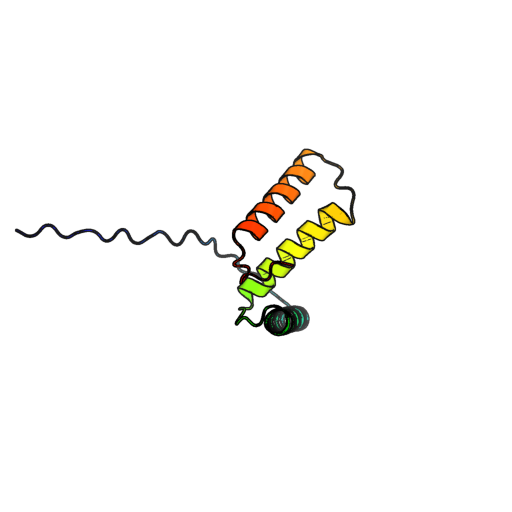8.648 9.128 -5.571 1.00 59.09 88 ILE A C 1
ATOM 669 O O . ILE A 1 88 ? 8.963 8.102 -6.173 1.00 59.09 88 ILE A O 1
ATOM 673 N N . ARG A 1 89 ? 7.601 9.855 -5.967 1.00 54.25 89 ARG A N 1
ATOM 674 C CA . ARG A 1 89 ? 7.164 9.811 -7.350 1.00 54.25 89 ARG A CA 1
ATOM 675 C C . ARG A 1 89 ? 8.346 10.377 -8.116 1.00 54.25 89 ARG A C 1
ATOM 677 O O . ARG A 1 89 ? 8.539 11.590 -8.166 1.00 54.25 89 ARG A O 1
ATOM 684 N N . GLY A 1 90 ? 9.104 9.485 -8.755 1.00 43.62 90 GLY A N 1
ATOM 685 C CA . GLY A 1 90 ? 9.579 9.791 -10.093 1.00 43.62 90 GLY A CA 1
ATOM 686 C C . GLY A 1 90 ? 8.409 10.468 -10.797 1.00 43.62 90 GLY A C 1
ATOM 687 O O . GLY A 1 90 ? 7.295 9.948 -10.787 1.00 43.62 90 GLY A O 1
ATOM 688 N N . SER A 1 91 ? 8.633 11.704 -11.207 1.00 34.97 91 SER A N 1
ATOM 689 C CA . SER A 1 91 ? 7.677 12.661 -11.741 1.00 34.97 91 SER A CA 1
ATOM 690 C C . SER A 1 91 ? 6.911 12.122 -12.956 1.00 34.97 91 SER A C 1
ATOM 692 O O . SER A 1 91 ? 7.112 12.579 -14.074 1.00 34.97 91 SER A O 1
ATOM 694 N N . ALA A 1 92 ? 6.009 11.172 -12.748 1.00 36.56 92 ALA A N 1
ATOM 695 C CA . ALA A 1 92 ? 4.911 10.867 -13.640 1.00 36.56 92 ALA A CA 1
ATOM 696 C C . ALA A 1 92 ? 3.712 11.660 -13.120 1.00 36.56 92 ALA A C 1
ATOM 698 O O . ALA A 1 92 ? 2.818 11.147 -12.443 1.00 36.56 92 ALA A O 1
ATOM 699 N N . GLY A 1 93 ? 3.768 12.970 -13.368 1.00 32.25 93 GLY A N 1
ATOM 700 C CA . GLY A 1 93 ? 2.550 13.752 -13.479 1.00 32.25 93 GLY A CA 1
ATOM 701 C C . GLY A 1 93 ? 1.769 13.180 -14.655 1.00 32.25 93 GLY A C 1
ATOM 702 O O . GLY A 1 93 ? 2.270 13.176 -15.779 1.00 32.25 93 GLY A O 1
ATOM 703 N N . ILE A 1 94 ? 0.593 12.640 -14.364 1.00 34.88 94 ILE A N 1
ATOM 704 C CA . ILE A 1 94 ? -0.490 12.546 -15.340 1.00 34.88 94 ILE A CA 1
ATOM 705 C C . ILE A 1 94 ? -1.330 13.801 -15.138 1.00 34.88 94 ILE A C 1
ATOM 707 O O . ILE A 1 94 ? -1.599 14.114 -13.953 1.00 34.88 94 ILE A O 1
#

Mean predicted aligned error: 9.66 Å

Solvent-accessible surface area (backbone atoms only — not comparable to full-atom values): 5955 Å² total; per-residue (Å²): 137,84,79,80,80,78,76,79,74,76,75,78,84,74,81,90,80,92,81,87,71,55,76,67,56,48,53,50,47,53,52,48,19,55,51,48,24,68,74,66,76,43,96,58,47,63,68,53,35,49,54,52,52,50,42,51,50,40,48,45,49,63,75,77,41,85,60,86,50,68,68,59,42,50,51,46,50,51,53,31,52,52,50,58,70,70,46,82,66,73,88,74,80,125

Sequence (94 aa):
MTVPTIEEAGVDSKTEIRVRFTDQELAGLAALAAGLRGVAEADLSEEDALVAAVEMALTRLIDDFEVPDPTTREQVQVARDDLRAHWIRGSAGI